Protein AF-A0A352YUI9-F1 (afdb_monomer_lite)

pLDDT: mean 75.77, std 16.19, range [41.59, 94.5]

Secondary structure (DSSP, 8-state):
---SSTT-S-SEEE---GGGGSSS-HHHHHHHHHHHHHHHH-SSPPPEEE---TTTS--TTS-GGG--

Foldseek 3Di:
DCAPDPPGRFQEEDADDPVVCPPPNVVVVVVVVVLVVCVVPDPDDGGYHDPPDPVLGDDPPDDPVPPD

Sequence (68 aa):
MPSLIPGYEYDIFISYRQKDNRGERWVSEFVEALKTELESTFKEEISVYFDINPHDGLLETHDVDASL

Radius of gyration: 13.26 Å; chains: 1; bounding box: 26×28×29 Å

Structure (mmCIF, N/CA/C/O backbone):
data_AF-A0A352YUI9-F1
#
_entry.id   AF-A0A352YUI9-F1
#
loop_
_atom_site.group_PDB
_atom_site.id
_atom_site.type_symbol
_atom_site.label_atom_id
_atom_site.label_alt_id
_atom_site.label_comp_id
_atom_site.label_asym_id
_atom_site.label_entity_id
_atom_site.label_seq_id
_atom_site.pdbx_PDB_ins_code
_atom_site.Cartn_x
_atom_site.Cartn_y
_atom_site.Cartn_z
_atom_site.occupancy
_atom_site.B_iso_or_equiv
_atom_site.auth_seq_id
_atom_site.auth_comp_id
_atom_site.auth_asym_id
_atom_site.auth_atom_id
_atom_site.pdbx_PDB_model_num
ATOM 1 N N . MET A 1 1 ? 0.656 -5.798 13.023 1.00 56.84 1 MET A N 1
ATOM 2 C CA . MET A 1 1 ? -0.385 -5.139 13.837 1.00 56.84 1 MET A CA 1
ATOM 3 C C . MET A 1 1 ? -1.701 -5.425 13.145 1.00 56.84 1 MET A C 1
ATOM 5 O O . MET A 1 1 ? -1.668 -5.464 11.925 1.00 56.84 1 MET A O 1
ATOM 9 N N . PRO A 1 2 ? -2.771 -5.769 13.876 1.00 64.25 2 PRO A N 1
ATOM 10 C CA . PRO A 1 2 ? -4.036 -6.150 13.257 1.00 64.25 2 PRO A CA 1
ATOM 11 C C . PRO A 1 2 ? -4.660 -4.941 12.556 1.00 64.25 2 PRO A C 1
ATOM 13 O O . PRO A 1 2 ? -4.562 -3.830 13.075 1.00 64.25 2 PRO A O 1
ATOM 16 N N . SER A 1 3 ? -5.293 -5.166 11.409 1.00 77.06 3 SER A N 1
ATOM 17 C CA . SER A 1 3 ? -6.06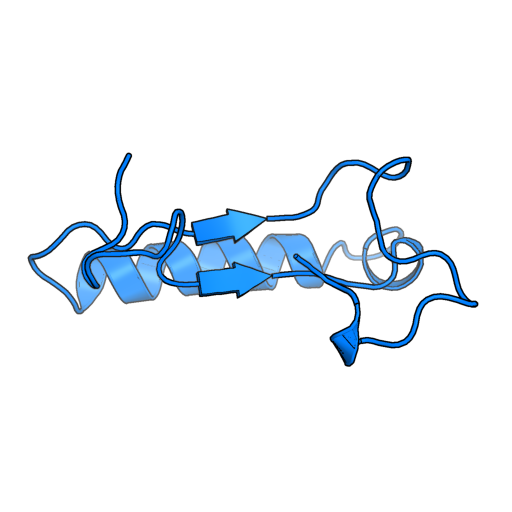6 -4.127 10.726 1.00 77.06 3 SER A CA 1
ATOM 18 C C . SER A 1 3 ? -7.243 -3.633 11.576 1.00 77.06 3 SER A C 1
ATOM 20 O O . SER A 1 3 ? -7.669 -4.288 12.536 1.00 77.06 3 SER A O 1
ATOM 22 N N . LEU A 1 4 ? -7.798 -2.482 11.202 1.00 80.62 4 LEU A N 1
ATOM 23 C CA . LEU A 1 4 ? -8.999 -1.916 11.811 1.00 80.62 4 LEU A CA 1
ATOM 24 C C . LEU A 1 4 ? -10.231 -2.802 11.590 1.00 80.62 4 LEU A C 1
ATOM 26 O O . LEU A 1 4 ? -11.137 -2.808 12.427 1.00 80.62 4 LEU A O 1
ATOM 30 N N . ILE A 1 5 ? -10.283 -3.550 10.482 1.00 81.19 5 ILE A N 1
ATOM 31 C CA . ILE A 1 5 ? -11.404 -4.437 10.157 1.00 81.19 5 ILE A CA 1
ATOM 32 C C . ILE A 1 5 ? -11.098 -5.862 10.641 1.00 81.19 5 ILE A C 1
ATOM 34 O O . ILE A 1 5 ? -10.200 -6.525 10.119 1.00 81.19 5 ILE A O 1
ATOM 38 N N . PRO A 1 6 ? -11.884 -6.412 11.585 1.00 79.88 6 PRO A N 1
ATOM 39 C CA . PRO A 1 6 ? -11.684 -7.779 12.045 1.00 79.88 6 PRO A CA 1
ATOM 40 C C . PRO A 1 6 ? -11.710 -8.783 10.886 1.00 79.88 6 PRO A C 1
ATOM 42 O O . PRO A 1 6 ? -12.635 -8.782 10.076 1.00 79.88 6 PRO A O 1
ATOM 45 N N . GLY A 1 7 ? -10.712 -9.668 10.839 1.00 79.69 7 GLY A N 1
ATOM 46 C CA . GLY A 1 7 ? -10.568 -10.677 9.784 1.00 79.69 7 GLY A CA 1
ATOM 47 C C . GLY A 1 7 ? -9.568 -10.315 8.684 1.00 79.69 7 GLY A C 1
ATOM 48 O O . GLY A 1 7 ? -9.234 -11.195 7.898 1.00 79.69 7 GLY A O 1
ATOM 49 N N . TYR A 1 8 ? -9.044 -9.086 8.670 1.00 78.56 8 TYR A N 1
ATOM 50 C CA . TYR A 1 8 ? -7.965 -8.672 7.772 1.00 78.56 8 TYR A CA 1
ATOM 51 C C . TYR A 1 8 ? -6.658 -8.461 8.539 1.00 78.56 8 TYR A C 1
ATOM 53 O O . TYR A 1 8 ? -6.650 -7.994 9.683 1.00 78.56 8 TYR A O 1
ATOM 61 N N . GLU A 1 9 ? -5.537 -8.805 7.911 1.00 79.12 9 GLU A N 1
ATOM 62 C CA . GLU A 1 9 ? -4.212 -8.586 8.498 1.00 79.12 9 GLU A CA 1
ATOM 63 C C . GLU A 1 9 ? -3.747 -7.134 8.332 1.00 79.12 9 GLU A C 1
ATOM 65 O O . GLU A 1 9 ? -3.135 -6.588 9.248 1.00 79.12 9 GLU A O 1
ATOM 70 N N . TYR A 1 10 ? -4.112 -6.498 7.213 1.00 81.75 10 TYR A N 1
ATOM 71 C CA . TYR A 1 10 ? -3.740 -5.126 6.867 1.00 81.75 10 TYR A CA 1
ATOM 72 C C . TYR A 1 10 ? -4.947 -4.320 6.374 1.00 81.75 10 TYR A C 1
ATOM 74 O O . TYR A 1 10 ? -5.854 -4.877 5.760 1.00 81.75 10 TYR A O 1
ATOM 82 N N . ASP A 1 11 ? -4.943 -3.009 6.618 1.00 86.44 11 ASP A N 1
ATOM 83 C CA . ASP A 1 11 ? -5.972 -2.078 6.132 1.00 86.44 11 ASP A CA 1
ATOM 84 C C . ASP A 1 11 ? -5.768 -1.730 4.657 1.00 86.44 11 ASP A C 1
ATOM 86 O O . ASP A 1 11 ? -6.724 -1.510 3.914 1.00 86.44 11 ASP A O 1
ATOM 90 N N . ILE A 1 12 ? -4.505 -1.664 4.230 1.00 87.50 12 ILE A N 1
ATOM 91 C CA . ILE A 1 12 ? -4.120 -1.331 2.862 1.00 87.50 12 ILE A CA 1
ATOM 92 C C . ILE A 1 12 ? -3.041 -2.310 2.408 1.00 87.50 12 ILE A C 1
ATOM 94 O O . ILE A 1 12 ? -1.982 -2.419 3.029 1.00 87.50 12 ILE A O 1
ATOM 98 N N . PHE A 1 13 ? -3.291 -2.981 1.286 1.00 87.00 13 PHE A N 1
ATOM 99 C CA . PHE A 1 13 ? -2.325 -3.847 0.619 1.00 87.00 13 PHE A CA 1
ATOM 100 C C . PHE A 1 13 ? -1.855 -3.192 -0.681 1.00 87.00 13 PHE A C 1
ATOM 102 O O . PHE A 1 13 ? -2.665 -2.856 -1.546 1.00 87.00 13 PHE A O 1
ATOM 109 N N . ILE A 1 14 ? -0.543 -2.988 -0.815 1.00 85.50 14 ILE A N 1
ATOM 110 C CA . ILE A 1 14 ? 0.066 -2.349 -1.984 1.00 85.50 14 ILE A CA 1
ATOM 111 C C . ILE A 1 14 ? 1.001 -3.349 -2.655 1.00 85.50 14 ILE A C 1
ATOM 113 O O . ILE A 1 14 ? 2.128 -3.560 -2.198 1.00 85.50 14 ILE A O 1
ATOM 117 N N . SER A 1 15 ? 0.541 -3.911 -3.773 1.00 83.75 15 SER A N 1
ATOM 118 C CA . SER A 1 15 ? 1.378 -4.674 -4.699 1.00 83.75 15 SER A CA 1
ATOM 119 C C . SER A 1 15 ? 1.607 -3.895 -5.987 1.00 83.75 15 SER A C 1
ATOM 121 O O . SER A 1 15 ? 0.781 -3.093 -6.426 1.00 83.75 15 SER A O 1
ATOM 123 N N . TYR A 1 16 ? 2.782 -4.093 -6.571 1.00 80.69 16 TYR A N 1
ATOM 124 C CA . TYR A 1 16 ? 3.242 -3.366 -7.742 1.00 80.69 16 TYR A CA 1
ATOM 125 C C . TYR A 1 16 ? 4.170 -4.245 -8.571 1.00 80.69 16 TYR A C 1
ATOM 127 O O . TYR A 1 16 ? 4.832 -5.157 -8.072 1.00 80.69 16 TYR A O 1
ATOM 135 N N . ARG A 1 17 ? 4.285 -3.940 -9.865 1.00 79.69 17 ARG A N 1
ATOM 136 C CA . ARG A 1 17 ? 5.269 -4.627 -10.702 1.00 79.69 17 ARG A CA 1
ATOM 137 C C . ARG A 1 17 ? 6.657 -4.150 -10.322 1.00 79.69 17 ARG A C 1
ATOM 139 O O . ARG A 1 17 ? 6.976 -2.974 -10.465 1.00 79.69 17 ARG A O 1
ATOM 146 N N . GLN A 1 18 ? 7.534 -5.081 -9.971 1.00 76.19 18 GLN A N 1
ATOM 147 C CA . GLN A 1 18 ? 8.895 -4.765 -9.530 1.00 76.19 18 GLN A CA 1
ATOM 148 C C . GLN A 1 18 ? 9.682 -3.897 -10.532 1.00 76.19 18 GLN A C 1
ATOM 150 O O . GLN A 1 18 ? 10.513 -3.090 -10.128 1.00 76.19 18 GLN A O 1
ATOM 155 N N . LYS A 1 19 ? 9.403 -4.007 -11.843 1.00 78.94 19 LYS A N 1
ATOM 156 C CA . LYS A 1 19 ? 10.008 -3.150 -12.884 1.00 78.94 19 LYS A CA 1
ATOM 157 C C . LYS A 1 19 ? 9.654 -1.667 -12.717 1.00 78.94 19 LYS A C 1
ATOM 159 O O . LYS A 1 19 ? 10.517 -0.831 -12.972 1.00 78.94 19 LYS A O 1
ATOM 164 N N . ASP A 1 20 ? 8.447 -1.359 -12.247 1.00 77.12 20 ASP A N 1
ATOM 165 C CA . ASP A 1 20 ? 7.956 0.011 -12.079 1.00 77.12 20 ASP A CA 1
ATOM 166 C C . ASP A 1 20 ? 8.700 0.743 -10.942 1.00 77.12 20 ASP A C 1
ATOM 168 O O . ASP A 1 20 ? 8.790 1.964 -10.960 1.00 77.12 20 ASP A O 1
ATOM 172 N N . ASN A 1 21 ? 9.348 0.019 -10.019 1.00 83.75 21 ASN A N 1
ATOM 173 C CA . ASN A 1 21 ? 10.099 0.603 -8.898 1.00 83.75 21 ASN A CA 1
ATOM 174 C C . ASN A 1 21 ? 11.634 0.513 -9.045 1.00 83.75 21 ASN A C 1
ATOM 176 O O . ASN A 1 21 ? 12.366 0.754 -8.088 1.00 83.75 21 ASN A O 1
ATOM 180 N N . ARG A 1 22 ? 12.158 0.150 -10.227 1.00 76.44 22 ARG A N 1
ATOM 181 C CA . ARG A 1 22 ? 13.617 0.040 -10.468 1.00 76.44 22 ARG A CA 1
ATOM 182 C C . ARG A 1 22 ? 14.302 1.368 -10.795 1.00 76.44 22 ARG A C 1
ATOM 184 O O . ARG A 1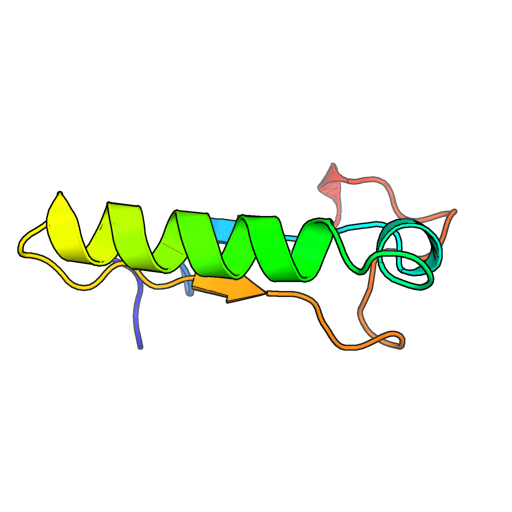 22 ? 15.486 1.506 -10.501 1.00 76.44 22 ARG A O 1
ATOM 191 N N . GLY A 1 23 ? 13.585 2.281 -11.457 1.00 76.12 23 GLY A N 1
ATOM 192 C CA . GLY A 1 23 ? 14.092 3.577 -11.924 1.00 76.12 23 GLY A CA 1
ATOM 193 C C . GLY A 1 23 ? 14.016 4.650 -10.840 1.00 76.12 23 GLY A C 1
ATOM 194 O O . GLY A 1 23 ? 14.655 4.521 -9.803 1.00 76.12 23 GLY A O 1
ATOM 195 N N . GLU A 1 24 ? 13.186 5.671 -11.058 1.00 76.56 24 GLU A N 1
ATOM 196 C CA . GLU A 1 24 ? 12.926 6.774 -10.109 1.00 76.56 24 GLU A CA 1
ATOM 197 C C . GLU A 1 24 ? 12.286 6.323 -8.784 1.00 76.56 24 GLU A C 1
ATOM 199 O O . GLU A 1 24 ? 12.058 7.134 -7.904 1.00 76.56 24 GLU A O 1
ATOM 204 N N . ARG A 1 25 ? 12.020 5.021 -8.612 1.00 84.19 25 ARG A N 1
ATOM 205 C CA . ARG A 1 25 ? 11.405 4.438 -7.410 1.00 84.19 25 ARG A CA 1
ATOM 206 C C . ARG A 1 25 ? 10.080 5.100 -7.020 1.00 84.19 25 ARG A C 1
ATOM 208 O O . ARG A 1 25 ? 9.752 5.199 -5.839 1.00 84.19 25 ARG A O 1
ATOM 215 N N . TRP A 1 26 ? 9.305 5.509 -8.024 1.00 86.50 26 TRP A N 1
ATOM 216 C CA . TRP A 1 26 ? 8.064 6.259 -7.827 1.00 86.50 26 TRP A CA 1
ATOM 217 C C . TRP A 1 26 ? 7.056 5.519 -6.940 1.00 86.50 26 TRP A C 1
ATOM 219 O O . TRP A 1 26 ? 6.294 6.156 -6.222 1.00 86.50 26 TRP A O 1
ATOM 229 N N . VAL A 1 27 ? 7.055 4.177 -6.951 1.00 88.44 27 VAL A N 1
ATOM 230 C CA . VAL A 1 27 ? 6.165 3.395 -6.083 1.00 88.44 27 VAL A CA 1
ATOM 231 C C . VAL A 1 27 ? 6.575 3.561 -4.623 1.00 88.44 27 VAL A C 1
ATOM 233 O O . VAL A 1 27 ? 5.716 3.766 -3.773 1.00 88.44 27 VAL A O 1
ATOM 236 N N . SER A 1 28 ? 7.874 3.516 -4.322 1.00 88.44 28 SER A N 1
ATOM 237 C CA . SER A 1 28 ? 8.358 3.775 -2.964 1.00 88.44 28 SER A CA 1
ATOM 238 C C . SER A 1 28 ? 8.028 5.196 -2.506 1.00 88.44 28 SER A C 1
ATOM 240 O O . SER A 1 28 ? 7.560 5.362 -1.383 1.00 88.44 28 SER A O 1
ATOM 242 N N . GLU A 1 29 ? 8.212 6.198 -3.371 1.00 91.69 29 GLU A N 1
ATOM 243 C CA . GLU A 1 29 ? 7.876 7.597 -3.060 1.00 91.69 29 GLU A CA 1
ATOM 244 C C . GLU A 1 29 ? 6.373 7.782 -2.821 1.00 91.69 29 GLU A C 1
ATOM 246 O O . GLU A 1 29 ? 5.962 8.445 -1.870 1.00 91.69 29 GLU A O 1
ATOM 251 N N . PHE A 1 30 ? 5.537 7.141 -3.639 1.00 91.56 30 PHE A N 1
ATOM 252 C CA . PHE A 1 30 ? 4.090 7.131 -3.453 1.00 91.56 30 PHE A CA 1
ATOM 253 C C . PHE A 1 30 ? 3.694 6.513 -2.108 1.00 91.56 30 PHE A C 1
ATOM 255 O O . PHE A 1 30 ? 2.872 7.080 -1.394 1.00 91.56 30 PHE A O 1
ATOM 262 N N . VAL A 1 31 ? 4.277 5.365 -1.745 1.00 91.56 31 VAL A N 1
ATOM 263 C CA . VAL A 1 31 ? 3.984 4.688 -0.473 1.00 91.56 31 VAL A CA 1
ATOM 264 C C . VAL A 1 31 ? 4.416 5.537 0.718 1.00 91.56 31 VAL A C 1
ATOM 266 O O . VAL A 1 31 ? 3.715 5.565 1.727 1.00 91.56 31 VAL A O 1
ATOM 269 N N . GLU A 1 32 ? 5.548 6.231 0.614 1.00 92.00 32 GLU A N 1
ATOM 270 C CA . GLU A 1 32 ? 6.013 7.156 1.647 1.00 92.00 32 GLU A CA 1
ATOM 271 C C . GLU A 1 32 ? 5.040 8.327 1.818 1.00 92.00 32 GLU A C 1
ATOM 273 O O . GLU A 1 32 ? 4.537 8.540 2.921 1.00 92.00 32 GLU A O 1
ATOM 278 N N . ALA A 1 33 ? 4.689 9.008 0.723 1.00 94.50 33 ALA A N 1
ATOM 279 C CA . ALA A 1 33 ? 3.728 10.107 0.746 1.00 94.50 33 ALA A CA 1
ATOM 280 C C . ALA A 1 33 ? 2.360 9.662 1.287 1.00 94.50 33 ALA A C 1
ATOM 282 O O . ALA A 1 33 ? 1.776 10.335 2.133 1.00 94.50 33 ALA A O 1
ATOM 283 N N . LEU A 1 34 ? 1.871 8.494 0.858 1.00 93.88 34 LEU A N 1
ATOM 284 C CA . LEU A 1 34 ? 0.617 7.926 1.343 1.00 93.88 34 LEU A CA 1
ATOM 285 C C . LEU A 1 34 ? 0.655 7.695 2.857 1.00 93.88 34 LEU A C 1
ATOM 287 O O . LEU A 1 34 ? -0.286 8.075 3.546 1.00 93.88 34 LEU A O 1
ATOM 291 N N . LYS A 1 35 ? 1.730 7.101 3.390 1.00 91.06 35 LYS A N 1
ATOM 292 C CA . LYS A 1 35 ? 1.869 6.876 4.837 1.00 91.06 35 LYS A CA 1
ATOM 293 C C . LYS A 1 35 ? 1.843 8.189 5.612 1.00 91.06 35 LYS A C 1
ATOM 295 O O . LYS A 1 35 ? 1.100 8.285 6.582 1.00 91.06 35 LYS A O 1
ATOM 300 N N . THR A 1 36 ? 2.565 9.205 5.143 1.00 93.25 36 THR A N 1
ATOM 301 C CA . THR A 1 36 ? 2.565 10.532 5.773 1.00 93.25 36 THR A CA 1
ATOM 302 C C . THR A 1 36 ? 1.1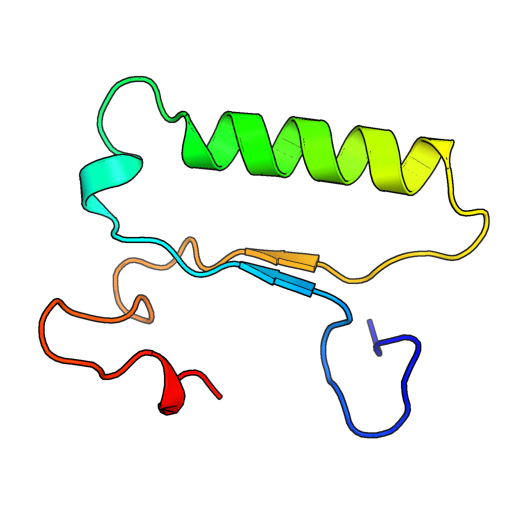72 11.170 5.789 1.00 93.25 36 THR A C 1
ATOM 304 O O . THR A 1 36 ? 0.741 11.689 6.818 1.00 93.25 36 THR A O 1
ATOM 307 N N . GLU A 1 37 ? 0.435 11.108 4.679 1.00 94.31 37 GLU A N 1
ATOM 308 C CA . GLU A 1 37 ? -0.927 11.653 4.609 1.00 94.31 37 GLU A CA 1
ATOM 309 C C . GLU A 1 37 ? -1.907 10.883 5.508 1.00 94.31 37 GLU A C 1
ATOM 311 O O . GLU A 1 37 ? -2.759 11.493 6.162 1.00 94.31 37 GLU A O 1
ATOM 316 N N . LEU A 1 38 ? -1.772 9.554 5.597 1.00 92.00 38 LEU A N 1
ATOM 317 C CA . LEU A 1 38 ? -2.576 8.726 6.501 1.00 92.00 38 LEU A CA 1
ATOM 318 C C . LEU A 1 38 ? -2.314 9.084 7.967 1.00 92.00 38 LEU A C 1
ATOM 320 O O . LEU A 1 38 ? -3.272 9.289 8.710 1.00 92.00 38 LEU A O 1
ATOM 324 N N . GLU A 1 39 ? -1.046 9.233 8.359 1.00 89.62 39 GLU A N 1
ATOM 325 C CA . GLU A 1 39 ? -0.648 9.657 9.709 1.00 89.62 39 GLU A CA 1
ATOM 326 C C . GLU A 1 39 ? -1.141 11.072 10.052 1.00 89.62 39 GLU A C 1
ATOM 328 O O . GLU A 1 39 ? -1.437 11.367 11.210 1.00 89.62 39 GLU A O 1
ATOM 333 N N . SER A 1 40 ? -1.242 11.963 9.060 1.00 91.50 40 SER A N 1
ATOM 334 C CA . SER A 1 40 ? -1.744 13.326 9.264 1.00 91.50 40 SER A CA 1
ATOM 335 C C . SER A 1 40 ? -3.273 13.395 9.349 1.00 91.50 40 SER A C 1
ATOM 337 O O . SER A 1 40 ? -3.822 14.221 10.083 1.00 91.50 40 SER A O 1
ATOM 339 N N . THR A 1 41 ? -3.968 12.530 8.608 1.00 92.44 41 THR A N 1
ATOM 340 C CA . THR A 1 41 ? -5.429 12.571 8.461 1.00 92.44 41 THR A CA 1
ATOM 341 C C . THR A 1 41 ? -6.149 11.767 9.539 1.00 92.44 41 THR A C 1
ATOM 343 O O . THR A 1 41 ? -7.162 12.218 10.083 1.00 92.44 41 THR A O 1
ATOM 346 N N . PHE A 1 42 ? -5.651 10.571 9.848 1.00 86.56 42 PHE A N 1
ATOM 347 C CA . PHE A 1 42 ? -6.294 9.646 10.772 1.00 86.56 42 PHE A CA 1
ATOM 348 C C . PHE A 1 42 ? -5.631 9.705 12.146 1.00 86.56 42 PHE A C 1
ATOM 350 O O . PHE A 1 42 ? -4.419 9.808 12.283 1.00 86.56 42 PHE A O 1
ATOM 357 N N . LYS A 1 43 ? -6.452 9.637 13.199 1.00 84.69 43 LYS A N 1
ATOM 358 C CA . LYS A 1 43 ? -5.958 9.481 14.580 1.00 84.69 43 LYS A CA 1
ATOM 359 C C . LYS A 1 43 ? -5.643 8.027 14.925 1.00 84.69 43 LYS A C 1
ATOM 361 O O . LYS A 1 43 ? -5.003 7.767 15.940 1.00 84.69 43 LYS A O 1
ATOM 366 N N . GLU A 1 44 ? -6.181 7.109 14.135 1.00 84.25 44 GLU A N 1
ATOM 367 C CA . GLU A 1 44 ? -6.013 5.670 14.268 1.00 84.25 44 GLU A CA 1
ATOM 368 C C . GLU A 1 44 ? -4.823 5.230 13.419 1.00 84.25 44 GLU A C 1
ATOM 370 O O . GLU A 1 44 ? -4.537 5.823 12.378 1.00 84.25 44 GLU A O 1
ATOM 375 N N . GLU A 1 45 ? -4.120 4.197 13.869 1.00 81.12 45 GLU A N 1
ATOM 376 C CA . GLU A 1 45 ? -2.993 3.655 13.122 1.00 81.12 45 GLU A CA 1
ATOM 377 C C . GLU A 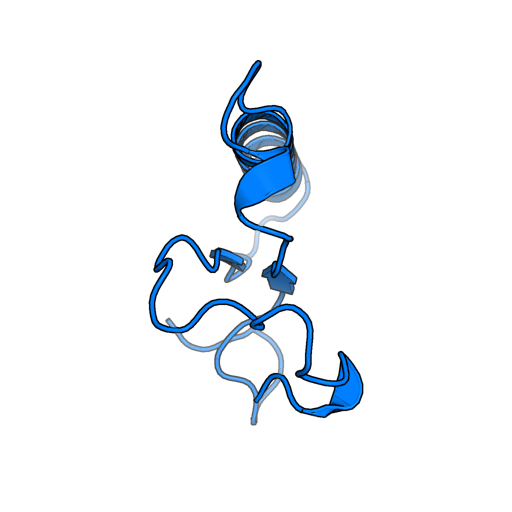1 45 ? -3.512 2.802 11.957 1.00 81.12 45 GLU A C 1
ATOM 379 O O . GLU A 1 45 ? -4.199 1.805 12.176 1.00 81.12 45 GLU A O 1
ATOM 384 N N . ILE A 1 46 ? -3.195 3.206 10.723 1.00 87.44 46 ILE A N 1
ATOM 385 C CA . ILE A 1 46 ? -3.565 2.473 9.507 1.00 87.44 46 ILE A CA 1
ATOM 386 C C . ILE A 1 46 ? -2.439 1.505 9.145 1.00 87.44 46 ILE A C 1
ATOM 388 O O . ILE A 1 46 ? -1.310 1.914 8.860 1.00 87.44 46 ILE A O 1
ATOM 392 N N . SER A 1 47 ? -2.743 0.211 9.120 1.00 85.69 47 SER A N 1
ATOM 393 C CA . SER A 1 47 ? -1.774 -0.829 8.786 1.00 85.69 47 SER A CA 1
ATOM 394 C C . SER A 1 47 ? -1.612 -0.974 7.266 1.00 85.69 47 SER A C 1
ATOM 396 O O . SER A 1 47 ? -2.541 -1.338 6.546 1.00 85.69 47 SER A O 1
ATOM 398 N N . VAL A 1 48 ? -0.407 -0.690 6.757 1.00 86.88 48 VAL A N 1
ATOM 399 C CA . VAL A 1 48 ? -0.093 -0.754 5.318 1.00 86.88 48 VAL A CA 1
ATOM 400 C C . VAL A 1 48 ? 0.940 -1.841 5.039 1.00 86.88 48 VAL A C 1
ATOM 402 O O . VAL A 1 48 ? 2.086 -1.738 5.487 1.00 86.88 48 VAL A O 1
ATOM 405 N N . TYR A 1 49 ? 0.564 -2.845 4.248 1.00 85.88 49 TYR A N 1
ATOM 406 C CA . TYR A 1 49 ? 1.497 -3.819 3.690 1.00 85.88 49 TYR A CA 1
ATOM 407 C C . TYR A 1 49 ? 2.041 -3.331 2.350 1.00 85.88 49 TYR A C 1
ATOM 409 O O . TYR A 1 49 ? 1.281 -2.993 1.441 1.00 85.88 49 TYR A O 1
ATOM 417 N N . PHE A 1 50 ? 3.368 -3.309 2.231 1.00 85.12 50 PHE A N 1
ATOM 418 C CA . PHE A 1 50 ? 4.058 -2.959 0.997 1.00 85.12 50 PHE A CA 1
ATOM 419 C C . PHE A 1 50 ? 4.874 -4.154 0.514 1.00 85.12 50 PHE A C 1
ATOM 421 O O . PHE A 1 50 ? 5.823 -4.577 1.178 1.00 85.12 50 PHE A O 1
ATOM 428 N N . ASP A 1 51 ? 4.499 -4.679 -0.648 1.00 79.38 51 ASP A N 1
ATOM 429 C CA . ASP A 1 51 ? 5.066 -5.883 -1.250 1.00 79.38 51 ASP A CA 1
ATOM 430 C C . ASP A 1 51 ? 6.434 -5.601 -1.901 1.00 79.38 51 ASP A C 1
ATOM 432 O O . ASP A 1 51 ? 6.597 -5.456 -3.115 1.00 79.38 51 ASP A O 1
ATOM 436 N N . ILE A 1 52 ? 7.450 -5.424 -1.054 1.00 70.69 52 ILE A N 1
ATOM 437 C CA . ILE A 1 52 ? 8.828 -5.123 -1.474 1.00 70.69 52 ILE A CA 1
ATOM 438 C C . ILE A 1 52 ? 9.558 -6.394 -1.925 1.00 70.69 52 ILE A C 1
ATOM 440 O O . ILE A 1 52 ? 10.589 -6.309 -2.592 1.00 70.69 52 ILE A O 1
ATOM 444 N N . ASN A 1 53 ? 9.073 -7.575 -1.539 1.00 65.56 53 ASN A N 1
ATOM 445 C CA . ASN A 1 53 ? 9.798 -8.814 -1.751 1.00 65.56 53 ASN A CA 1
ATOM 446 C C . ASN A 1 53 ? 9.661 -9.260 -3.218 1.00 65.56 53 ASN A C 1
ATOM 448 O O . ASN A 1 53 ? 8.590 -9.692 -3.633 1.00 65.56 53 ASN A O 1
ATOM 452 N N . PRO A 1 54 ? 10.740 -9.236 -4.023 1.00 57.88 54 PRO A N 1
ATOM 453 C CA . PRO A 1 54 ? 10.664 -9.600 -5.435 1.00 57.88 54 PRO A CA 1
ATOM 454 C C . PRO A 1 54 ? 10.343 -11.086 -5.665 1.00 57.88 54 PRO A C 1
ATOM 456 O O . PRO A 1 54 ? 10.087 -11.465 -6.806 1.00 57.88 54 PRO A O 1
ATOM 459 N N . HIS A 1 55 ? 10.400 -11.916 -4.615 1.00 55.34 55 HIS A N 1
ATOM 460 C CA . HIS A 1 55 ? 10.021 -13.329 -4.651 1.00 55.34 55 HIS A CA 1
ATOM 461 C C . HIS A 1 55 ? 8.549 -13.594 -4.294 1.00 55.34 55 HIS A C 1
ATOM 463 O O . HIS A 1 55 ? 8.037 -14.619 -4.734 1.00 55.34 55 HIS A O 1
ATOM 469 N N . ASP A 1 56 ? 7.897 -12.701 -3.538 1.00 54.38 56 ASP A N 1
ATOM 470 C CA . ASP A 1 56 ? 6.452 -12.760 -3.229 1.00 54.38 56 ASP A CA 1
ATOM 471 C C . ASP A 1 56 ? 5.620 -11.866 -4.155 1.00 54.38 56 ASP A C 1
ATOM 473 O O . ASP A 1 56 ? 4.420 -12.083 -4.311 1.00 54.38 56 ASP A O 1
ATOM 477 N N . GLY A 1 57 ? 6.259 -10.889 -4.804 1.00 51.84 57 GLY A N 1
ATOM 478 C CA . GLY A 1 57 ? 5.595 -9.994 -5.734 1.00 51.84 57 GLY A CA 1
ATOM 479 C C . GLY A 1 57 ? 4.926 -10.753 -6.871 1.00 51.84 57 GLY A C 1
ATOM 480 O O . GLY A 1 57 ? 5.546 -11.636 -7.470 1.00 51.84 57 GLY A O 1
ATOM 481 N N . LEU A 1 58 ? 3.687 -10.360 -7.190 1.00 51.75 58 LEU A N 1
ATOM 482 C CA . LEU A 1 58 ? 2.917 -10.845 -8.338 1.00 51.75 58 LEU A 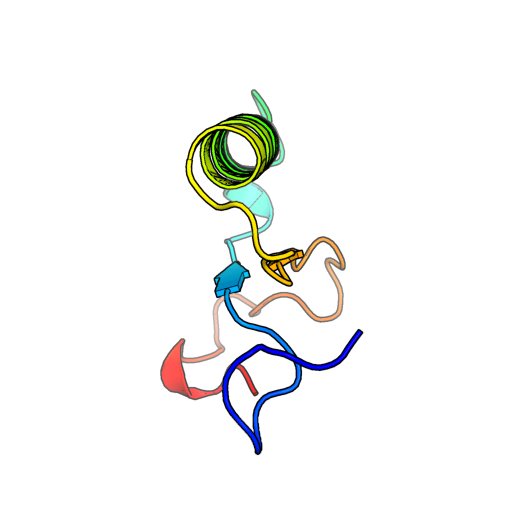CA 1
ATOM 483 C C . LEU A 1 58 ? 3.833 -10.920 -9.574 1.00 51.75 58 LEU A C 1
ATOM 485 O O . LEU A 1 58 ? 4.164 -9.911 -10.209 1.00 51.75 58 LEU A O 1
ATOM 489 N N . LEU A 1 59 ? 4.296 -12.132 -9.898 1.00 47.31 59 LEU A N 1
ATOM 490 C CA . LEU A 1 59 ? 5.016 -12.400 -11.140 1.00 47.31 59 LEU A CA 1
ATOM 491 C C . LEU A 1 59 ? 4.089 -12.010 -12.300 1.00 47.31 59 LEU A C 1
ATOM 493 O O . LEU A 1 59 ? 2.875 -12.059 -12.140 1.00 47.31 59 LEU A O 1
ATOM 497 N N . GLU A 1 60 ? 4.630 -11.673 -13.478 1.00 46.53 60 GLU A N 1
ATOM 498 C CA . GLU A 1 60 ? 3.867 -11.216 -14.669 1.00 46.53 60 GLU A CA 1
ATOM 499 C C . GLU A 1 60 ? 2.700 -12.148 -15.103 1.00 46.53 60 GLU A C 1
ATOM 501 O O . GLU A 1 60 ? 1.955 -11.813 -16.019 1.00 46.53 60 GLU A O 1
ATOM 506 N N . THR A 1 61 ? 2.531 -13.305 -14.455 1.00 45.50 61 THR A N 1
ATOM 507 C CA . THR A 1 61 ? 1.486 -14.312 -14.664 1.00 45.50 61 THR A CA 1
ATOM 508 C C . THR A 1 61 ? 0.467 -14.447 -13.524 1.00 45.50 61 THR A C 1
ATOM 510 O O . THR A 1 61 ? -0.404 -15.306 -13.632 1.00 45.50 61 THR A O 1
ATOM 513 N N . HIS A 1 62 ? 0.579 -13.702 -12.421 1.00 46.31 62 HIS A N 1
ATOM 514 C CA . HIS A 1 62 ? -0.386 -13.785 -11.323 1.00 46.31 62 HIS A CA 1
ATOM 515 C C . HIS A 1 62 ? -1.490 -12.750 -11.524 1.00 46.31 62 HIS A C 1
ATOM 517 O O . HIS A 1 62 ? -1.230 -11.549 -11.598 1.00 46.31 62 HIS A O 1
ATOM 523 N N . ASP A 1 63 ? -2.714 -13.256 -11.657 1.00 41.59 63 ASP A N 1
ATOM 524 C CA . ASP A 1 63 ? -3.925 -12.450 -11.689 1.00 41.59 63 ASP A CA 1
ATOM 525 C C . ASP A 1 63 ? -4.018 -11.658 -10.384 1.00 41.59 63 ASP A C 1
ATOM 527 O O . ASP A 1 63 ? -3.764 -12.193 -9.304 1.00 41.59 63 ASP A O 1
ATOM 531 N N . VAL A 1 64 ? -4.357 -10.378 -10.484 1.00 49.97 64 VAL A N 1
ATOM 532 C CA . VAL A 1 64 ? -4.396 -9.449 -9.341 1.00 49.97 64 VAL A CA 1
ATOM 533 C C . VAL A 1 64 ? -5.404 -9.899 -8.269 1.00 49.97 64 VAL A C 1
ATOM 535 O O . VAL A 1 64 ? -5.262 -9.532 -7.109 1.00 49.97 64 VAL A O 1
ATOM 538 N N . ASP A 1 65 ? -6.348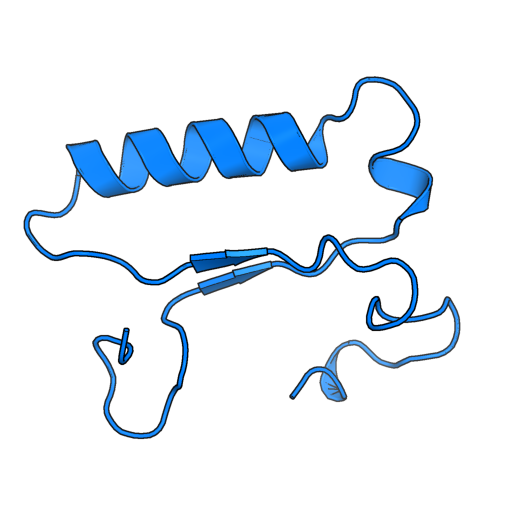 -10.770 -8.642 1.00 45.31 65 ASP A N 1
ATOM 539 C CA . ASP A 1 65 ? -7.323 -11.431 -7.762 1.00 45.31 65 ASP A CA 1
ATOM 540 C C . ASP A 1 65 ? -6.751 -12.607 -6.938 1.00 45.31 65 ASP A C 1
ATOM 542 O O . ASP A 1 65 ? -7.476 -13.217 -6.151 1.00 45.31 65 ASP A O 1
ATOM 546 N N . ALA A 1 66 ? -5.473 -12.962 -7.113 1.00 44.62 66 ALA A N 1
ATOM 547 C CA . ALA A 1 66 ? -4.793 -14.011 -6.347 1.00 44.62 66 ALA A CA 1
ATOM 548 C C . ALA A 1 66 ? -3.823 -13.470 -5.282 1.00 44.62 66 ALA A C 1
ATOM 550 O O . ALA A 1 66 ? -3.172 -14.266 -4.600 1.00 44.62 66 ALA A O 1
ATOM 551 N N . SER A 1 67 ? -3.710 -12.145 -5.127 1.00 42.34 67 SER A N 1
ATOM 552 C CA . SER A 1 67 ? -3.062 -11.583 -3.940 1.00 42.34 67 SER A CA 1
ATOM 553 C C . SER A 1 67 ? -3.932 -11.886 -2.721 1.00 42.34 67 SER A C 1
ATOM 555 O O . SER A 1 67 ? -5.100 -11.505 -2.687 1.00 42.34 67 SER A O 1
ATOM 557 N N . LEU A 1 68 ? -3.344 -12.642 -1.788 1.00 46.66 68 LEU A N 1
ATOM 558 C CA . LEU A 1 68 ? -3.919 -13.072 -0.509 1.00 46.66 68 LEU A CA 1
ATOM 559 C C . LEU A 1 68 ? -4.580 -11.933 0.275 1.00 46.66 68 LEU A C 1
ATOM 561 O O . LEU A 1 68 ? -3.972 -10.841 0.347 1.00 46.66 68 LEU A O 1
#